Protein AF-A0A1C4M896-F1 (afdb_monomer)

Sequence (140 aa):
MEVPARPGLFDAEILSAAGAWGELTSADVIPFHFVLPLARNLNIPPADVVRVLTSYRMRVSRDDLPDGMSFKEAVALADVDARHRSLSRHDGFPLHFLHHTALLRDTTIRRVVAQLRDLGFTVPDPADTLRAALARVPSA

pLDDT: mean 76.86, std 13.51, range [41.81, 92.06]

Nearest PDB structures (foldseek):
  3hy1-assembly2_B  TM=5.567E-01  e=3.935E+00  Escherichia coli K-12
  3hxx-assembly1_A  TM=4.736E-01  e=2.754E+00  Escherichia coli K-12
  3hy0-assembly1_A  TM=4.337E-01  e=2.170E+00  Escherichia coli K-12

Mean predicted aligned error: 9.02 Å

Structure (mmCIF, N/CA/C/O backbone):
data_AF-A0A1C4M896-F1
#
_entry.id   AF-A0A1C4M896-F1
#
loop_
_atom_site.group_PDB
_atom_site.id
_atom_site.type_symbol
_atom_site.label_atom_id
_atom_site.label_alt_id
_atom_site.label_comp_id
_atom_site.label_asym_id
_atom_site.label_entity_id
_atom_site.label_seq_id
_atom_site.pdbx_PDB_ins_code
_atom_site.Cartn_x
_atom_site.Cartn_y
_atom_site.Cartn_z
_atom_site.occupancy
_atom_site.B_iso_or_equiv
_atom_site.auth_seq_id
_atom_site.auth_comp_id
_atom_site.auth_asym_id
_atom_site.auth_atom_id
_atom_site.pdbx_PDB_model_num
ATOM 1 N N . MET A 1 1 ? -24.177 5.846 6.939 1.00 50.69 1 MET A N 1
ATOM 2 C CA . MET A 1 1 ? -22.957 5.268 7.535 1.00 50.69 1 MET A CA 1
ATOM 3 C C . MET A 1 1 ? -23.238 5.037 9.005 1.00 50.69 1 MET A C 1
ATOM 5 O O . MET A 1 1 ? -23.455 6.013 9.709 1.00 50.69 1 MET A O 1
ATOM 9 N N . GLU A 1 2 ? -23.326 3.787 9.455 1.00 47.31 2 GLU A N 1
ATOM 10 C CA . GLU A 1 2 ? -23.335 3.506 10.895 1.00 47.31 2 GLU A CA 1
ATOM 11 C C . GLU A 1 2 ? -21.899 3.651 11.397 1.00 47.31 2 GLU A C 1
ATOM 13 O O . GLU A 1 2 ? -21.028 2.846 11.076 1.00 47.31 2 GLU A O 1
ATOM 18 N N . VAL A 1 3 ? -21.645 4.751 12.100 1.00 55.50 3 VAL A N 1
ATOM 19 C CA . VAL A 1 3 ? -20.372 5.025 12.766 1.00 55.50 3 VAL A CA 1
ATOM 20 C C . VAL A 1 3 ? -20.295 4.108 13.997 1.00 55.50 3 VAL A C 1
ATOM 22 O O . VAL A 1 3 ? -21.278 4.042 14.739 1.00 55.50 3 VAL A O 1
ATOM 25 N N . PRO A 1 4 ? -19.181 3.390 14.237 1.00 55.03 4 PRO A N 1
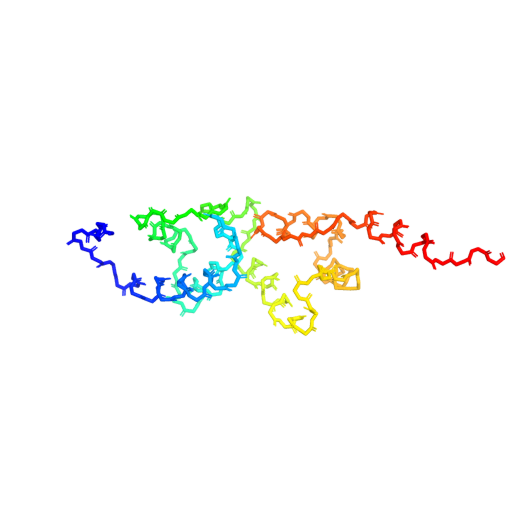ATOM 26 C CA . PRO A 1 4 ? -19.010 2.574 15.434 1.00 55.03 4 PRO A CA 1
ATOM 27 C C . PRO A 1 4 ? -19.312 3.375 16.708 1.00 55.03 4 PRO A C 1
ATOM 29 O O . PRO A 1 4 ? -18.969 4.551 16.809 1.00 55.03 4 PRO A O 1
ATOM 32 N N . ALA A 1 5 ? -19.912 2.728 17.713 1.00 55.94 5 ALA A N 1
ATOM 33 C CA . ALA A 1 5 ? -20.386 3.379 18.942 1.00 55.94 5 ALA A CA 1
ATOM 34 C C . ALA A 1 5 ? -19.288 4.089 19.771 1.00 55.94 5 ALA A C 1
ATOM 36 O O . ALA A 1 5 ? -19.605 4.855 20.681 1.00 55.94 5 ALA A O 1
ATOM 37 N N . ARG A 1 6 ? -18.003 3.851 19.470 1.00 63.53 6 ARG A N 1
ATOM 38 C CA . ARG A 1 6 ? -16.865 4.643 19.952 1.00 63.53 6 ARG A CA 1
ATOM 39 C C . ARG A 1 6 ? -15.846 4.823 18.823 1.00 63.53 6 ARG A C 1
ATOM 41 O O . ARG A 1 6 ? -15.186 3.840 18.486 1.00 63.53 6 ARG A O 1
ATOM 48 N N . PRO A 1 7 ? -15.699 6.038 18.275 1.00 67.12 7 PRO A N 1
ATOM 49 C CA . PRO A 1 7 ? -14.600 6.361 17.376 1.00 67.12 7 PRO A CA 1
ATOM 50 C C . PRO A 1 7 ? -13.264 6.182 18.105 1.00 67.12 7 PRO A C 1
ATOM 52 O O . PRO A 1 7 ? -13.111 6.625 19.247 1.00 67.12 7 PRO A O 1
ATOM 55 N N . GLY A 1 8 ? -12.310 5.518 17.460 1.00 75.38 8 GLY A N 1
ATOM 56 C CA . GLY A 1 8 ? -10.921 5.467 17.902 1.00 75.38 8 GLY A CA 1
ATOM 57 C C . GLY A 1 8 ? -10.232 6.831 17.793 1.00 75.38 8 GLY A C 1
ATOM 58 O O . GLY A 1 8 ? -10.684 7.720 17.072 1.00 75.38 8 GLY A O 1
ATOM 59 N N . LEU A 1 9 ? -9.106 6.993 18.502 1.00 78.69 9 LEU A N 1
ATOM 60 C CA . LEU A 1 9 ? -8.339 8.249 18.551 1.00 78.69 9 LEU A CA 1
ATOM 61 C C . LEU A 1 9 ? -7.946 8.763 17.154 1.00 78.69 9 LEU A C 1
ATOM 63 O O . LEU A 1 9 ? -7.947 9.967 16.925 1.00 78.69 9 LEU A O 1
ATOM 67 N N . PHE A 1 10 ? -7.649 7.844 16.233 1.00 85.62 10 PHE A N 1
ATOM 68 C CA . PHE A 1 10 ? -7.155 8.142 14.888 1.00 85.62 10 PHE A CA 1
ATOM 69 C C . PHE A 1 10 ? -8.223 8.002 13.795 1.00 85.62 10 PHE A C 1
ATOM 71 O O . PHE A 1 10 ? -7.922 8.206 12.620 1.00 85.62 10 PHE A O 1
ATOM 78 N N . ASP A 1 11 ? -9.472 7.667 14.141 1.00 84.06 11 ASP A N 1
ATOM 79 C CA . ASP A 1 11 ? -10.507 7.366 13.144 1.00 84.06 11 ASP A CA 1
ATOM 80 C C . ASP A 1 11 ? -10.769 8.572 12.239 1.00 84.06 11 ASP A C 1
ATOM 82 O O . ASP A 1 11 ? -10.803 8.433 11.022 1.00 84.06 11 ASP A O 1
ATOM 86 N N . ALA A 1 12 ? -10.874 9.779 12.800 1.00 85.00 12 ALA A N 1
ATOM 87 C CA . ALA A 1 12 ? -11.112 10.989 12.012 1.00 85.00 12 ALA A CA 1
ATOM 88 C C . ALA A 1 12 ? -9.996 11.257 10.983 1.00 85.00 12 ALA A C 1
ATOM 90 O O . ALA A 1 12 ? -10.276 11.610 9.837 1.00 85.00 12 ALA A O 1
ATOM 91 N N . GLU A 1 13 ? -8.737 11.055 11.372 1.00 87.06 13 GLU A N 1
ATOM 92 C CA . GLU A 1 13 ? -7.573 11.261 10.503 1.00 87.06 13 GLU A CA 1
ATOM 93 C C . GLU A 1 13 ? -7.492 10.182 9.420 1.00 87.06 13 GLU A C 1
ATOM 95 O O . GLU A 1 13 ? -7.256 10.497 8.251 1.00 87.06 13 GLU A O 1
ATOM 100 N N . ILE A 1 14 ? -7.766 8.925 9.782 1.00 86.12 14 ILE A N 1
ATOM 101 C CA . ILE A 1 14 ? -7.789 7.800 8.844 1.00 86.12 14 ILE A CA 1
ATOM 102 C C . ILE A 1 14 ? -8.908 7.968 7.812 1.00 86.12 14 ILE A C 1
ATOM 104 O O . ILE A 1 14 ? -8.673 7.800 6.616 1.00 86.12 14 ILE A O 1
ATOM 108 N N . LEU A 1 15 ? -10.111 8.347 8.247 1.00 85.38 15 LEU A N 1
ATOM 109 C CA . LEU A 1 15 ? -11.254 8.568 7.361 1.00 85.38 15 LEU A CA 1
ATOM 110 C C . LEU A 1 15 ? -11.057 9.785 6.451 1.00 85.38 15 LEU A C 1
ATOM 112 O O . LEU A 1 15 ? -11.424 9.733 5.279 1.00 85.38 15 LEU A O 1
ATOM 116 N N . SER A 1 16 ? -10.453 10.860 6.965 1.00 85.75 16 SER A N 1
ATOM 117 C CA . SER A 1 16 ? -10.106 12.042 6.168 1.00 85.75 16 SER A CA 1
ATOM 118 C C . SER A 1 16 ? -9.124 11.687 5.046 1.00 85.75 16 SER A C 1
ATOM 120 O O . SER A 1 16 ? -9.356 12.014 3.879 1.00 85.75 16 SER A O 1
ATOM 122 N N . ALA A 1 17 ? -8.070 10.928 5.369 1.00 84.19 17 ALA A N 1
ATOM 123 C CA . ALA A 1 17 ? -7.121 10.435 4.377 1.00 84.19 17 ALA A CA 1
ATOM 124 C C . ALA A 1 17 ? -7.791 9.507 3.348 1.00 84.19 17 ALA A C 1
ATOM 126 O O . ALA A 1 17 ? -7.561 9.660 2.149 1.00 84.19 17 ALA A O 1
ATOM 127 N N . ALA A 1 18 ? -8.661 8.595 3.794 1.00 80.31 18 ALA A N 1
ATOM 128 C CA . ALA A 1 18 ? -9.391 7.687 2.912 1.00 80.31 18 ALA A CA 1
ATOM 129 C C . ALA A 1 18 ? -10.334 8.416 1.945 1.00 80.31 18 ALA A C 1
ATOM 131 O O . ALA A 1 18 ? -10.402 8.054 0.770 1.00 80.31 18 ALA A O 1
ATOM 132 N N . GLY A 1 19 ? -11.005 9.478 2.403 1.00 76.06 19 GLY A N 1
ATOM 133 C CA . GLY A 1 19 ? -11.812 10.346 1.542 1.00 76.06 19 GLY A CA 1
ATOM 134 C C . GLY A 1 19 ? -10.986 10.967 0.414 1.00 76.06 19 GLY A C 1
ATOM 135 O O . GLY A 1 19 ? -11.380 10.896 -0.748 1.00 76.06 19 GLY A O 1
ATOM 136 N N . ALA A 1 20 ? -9.789 11.470 0.732 1.00 77.81 20 ALA A N 1
ATOM 137 C CA . ALA A 1 20 ? -8.863 11.995 -0.270 1.00 77.81 20 ALA A CA 1
ATOM 138 C C . ALA A 1 20 ? -8.358 10.913 -1.246 1.00 77.81 20 ALA A C 1
ATOM 140 O O . ALA A 1 20 ? -8.035 11.218 -2.391 1.00 77.81 20 ALA A O 1
ATOM 141 N N . TRP A 1 21 ? -8.288 9.643 -0.830 1.00 74.88 21 TRP A N 1
ATOM 142 C CA . TRP A 1 21 ? -7.929 8.536 -1.723 1.00 74.88 21 TRP A CA 1
ATOM 143 C C . TRP A 1 21 ? -9.066 8.133 -2.655 1.00 74.88 21 TRP A C 1
ATOM 145 O O . TRP A 1 21 ? -8.786 7.777 -3.793 1.00 74.88 21 TRP A O 1
ATOM 155 N N . GLY A 1 22 ? -10.328 8.227 -2.230 1.00 62.19 22 GLY A N 1
ATOM 156 C CA . GLY A 1 22 ? -11.485 7.962 -3.096 1.00 62.19 22 GLY A CA 1
ATOM 157 C C . GLY A 1 22 ? -11.525 8.859 -4.340 1.00 62.19 22 GLY A C 1
ATOM 158 O O . GLY A 1 22 ? -11.946 8.426 -5.405 1.00 62.19 22 GLY A O 1
ATOM 159 N N . GLU A 1 23 ? -10.993 10.080 -4.249 1.00 56.81 23 GLU A N 1
ATOM 160 C CA . GLU A 1 23 ? -10.803 10.962 -5.412 1.00 56.81 23 GLU A CA 1
ATOM 161 C C . GLU A 1 23 ? -9.626 10.533 -6.314 1.00 56.81 23 GLU A C 1
ATOM 163 O O . GLU A 1 23 ? -9.525 10.934 -7.476 1.00 56.81 23 GLU A O 1
ATOM 168 N N . LEU A 1 24 ? -8.704 9.728 -5.784 1.00 55.78 24 LEU A N 1
ATOM 169 C CA . LEU A 1 24 ? -7.477 9.283 -6.448 1.00 55.78 24 LEU A CA 1
ATOM 170 C C . LEU A 1 24 ? -7.586 7.872 -7.035 1.00 55.78 24 LEU A C 1
ATOM 172 O O . LEU A 1 24 ? -6.827 7.556 -7.953 1.00 55.78 24 LEU A O 1
ATOM 176 N N . THR A 1 25 ? -8.502 7.039 -6.535 1.00 56.66 25 THR A N 1
ATOM 177 C CA . THR A 1 25 ? -8.730 5.672 -7.011 1.00 56.66 25 THR A CA 1
ATOM 178 C C . THR A 1 25 ? -10.176 5.513 -7.475 1.00 56.66 25 THR A C 1
ATOM 180 O O . THR A 1 25 ? -11.103 5.747 -6.711 1.00 56.66 25 THR A O 1
ATOM 183 N N . SER A 1 26 ? -10.377 5.043 -8.706 1.00 54.09 26 SER A N 1
ATOM 184 C CA . SER A 1 26 ? -11.682 4.601 -9.217 1.00 54.09 26 SER A CA 1
ATOM 185 C C . SER A 1 26 ? -12.060 3.182 -8.759 1.00 54.09 26 SER A C 1
ATOM 187 O O . SER A 1 26 ? -13.026 2.613 -9.261 1.00 54.09 26 SER A O 1
ATOM 189 N N . ALA A 1 27 ? -11.279 2.584 -7.855 1.00 59.12 27 ALA A N 1
ATOM 190 C CA . ALA A 1 27 ? -11.456 1.214 -7.403 1.00 59.12 27 ALA A CA 1
ATOM 191 C C . ALA A 1 27 ? -12.315 1.149 -6.133 1.00 59.12 27 ALA A C 1
ATOM 193 O O . ALA A 1 27 ? -12.105 1.905 -5.189 1.00 59.12 27 ALA A O 1
ATOM 194 N N . ASP A 1 28 ? -13.199 0.150 -6.067 1.00 72.25 28 ASP A N 1
ATOM 195 C CA . ASP A 1 28 ? -13.974 -0.190 -4.860 1.00 72.25 28 ASP A CA 1
ATOM 196 C C . ASP A 1 28 ? -13.097 -0.712 -3.701 1.00 72.25 28 ASP A C 1
ATOM 198 O O . ASP A 1 28 ? -13.583 -0.968 -2.596 1.00 72.25 28 ASP A O 1
ATOM 202 N N . VAL A 1 29 ? -11.804 -0.931 -3.962 1.00 82.94 29 VAL A N 1
ATOM 203 C CA . VAL A 1 29 ? -10.829 -1.507 -3.034 1.00 82.94 29 VAL A CA 1
ATOM 204 C C . VAL A 1 29 ? -9.611 -0.595 -2.960 1.00 82.94 29 VAL A C 1
ATOM 206 O O . VAL A 1 29 ? -8.933 -0.374 -3.961 1.00 82.94 29 VAL A O 1
ATOM 209 N N . ILE A 1 30 ? -9.306 -0.117 -1.756 1.00 84.56 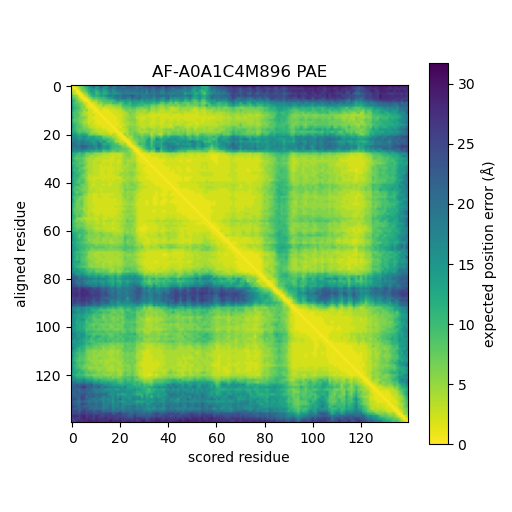30 ILE A N 1
ATOM 210 C CA . ILE A 1 30 ? -8.158 0.739 -1.459 1.00 84.56 30 ILE A CA 1
ATOM 211 C C . ILE A 1 30 ? -6.873 -0.102 -1.537 1.00 84.56 30 ILE A C 1
ATOM 213 O O . ILE A 1 30 ? -6.729 -1.089 -0.804 1.00 84.56 30 ILE A O 1
ATOM 217 N N . PRO A 1 31 ? -5.904 0.263 -2.388 1.00 86.12 31 PRO A N 1
ATOM 218 C CA . PRO A 1 31 ? -4.610 -0.404 -2.404 1.00 86.12 31 PRO A CA 1
ATOM 219 C C . PRO A 1 31 ? -3.840 -0.236 -1.088 1.00 86.12 31 PRO A C 1
ATOM 221 O O . PRO A 1 31 ? -3.808 0.846 -0.503 1.00 86.12 31 PRO A O 1
ATOM 224 N N . PHE A 1 32 ? -3.173 -1.295 -0.629 1.00 89.56 32 PHE A N 1
ATOM 225 C CA . PHE A 1 32 ? -2.520 -1.309 0.683 1.00 89.56 32 PHE A CA 1
ATOM 226 C C . PHE A 1 32 ? -1.381 -0.282 0.797 1.00 89.56 32 PHE A C 1
ATOM 228 O O . PHE A 1 32 ? -1.129 0.251 1.874 1.00 89.56 32 PHE A O 1
ATOM 235 N N . HIS A 1 33 ? -0.734 0.092 -0.308 1.00 86.31 33 HIS A N 1
ATOM 236 C CA . HIS A 1 33 ? 0.315 1.110 -0.296 1.00 86.31 33 HIS A CA 1
ATOM 237 C C . HIS A 1 33 ? -0.153 2.495 0.183 1.00 86.31 33 HIS A C 1
ATOM 239 O O . HIS A 1 33 ? 0.672 3.249 0.693 1.00 86.31 33 HIS A O 1
ATOM 245 N N . PHE A 1 34 ? -1.449 2.827 0.097 1.00 85.12 34 PHE A N 1
ATOM 246 C CA . PHE A 1 34 ? -1.993 4.068 0.669 1.00 85.12 34 PHE A CA 1
ATOM 247 C C . PHE A 1 34 ? -1.980 4.071 2.204 1.00 85.12 34 PHE A C 1
ATOM 249 O O . PHE A 1 34 ? -1.858 5.127 2.824 1.00 85.12 34 PHE A O 1
ATOM 256 N N . VAL A 1 35 ? -2.041 2.890 2.823 1.00 89.69 35 VAL A N 1
ATOM 257 C CA . VAL A 1 35 ? -2.021 2.723 4.281 1.00 89.69 35 VAL A CA 1
ATOM 258 C C . VAL A 1 35 ? -0.640 3.036 4.862 1.00 89.69 35 VAL A C 1
ATOM 260 O O . VAL A 1 35 ? -0.542 3.561 5.970 1.00 89.69 35 VAL A O 1
ATOM 263 N N . LEU A 1 36 ? 0.439 2.760 4.124 1.00 90.12 36 LEU A N 1
ATOM 264 C CA . LEU A 1 36 ? 1.808 2.817 4.652 1.00 90.12 36 LEU A CA 1
ATOM 265 C C . LEU A 1 36 ? 2.253 4.226 5.092 1.00 90.12 36 LEU A C 1
ATOM 267 O O . LEU A 1 36 ? 2.755 4.353 6.214 1.00 90.12 36 LEU A O 1
ATOM 271 N N . PRO A 1 37 ? 2.070 5.300 4.293 1.00 86.25 37 PRO A N 1
ATOM 272 C CA . PRO A 1 37 ? 2.424 6.649 4.726 1.00 86.25 37 PRO A CA 1
ATOM 273 C C . PRO A 1 37 ? 1.579 7.112 5.912 1.00 86.25 37 PRO A C 1
ATOM 275 O O . PRO A 1 37 ? 2.092 7.797 6.793 1.00 86.25 37 PRO A O 1
ATOM 278 N N . LEU A 1 38 ? 0.303 6.723 5.955 1.00 88.38 38 LEU A N 1
ATOM 279 C CA . LEU A 1 38 ? -0.607 7.086 7.035 1.00 88.38 38 LEU A CA 1
ATOM 280 C C . LEU A 1 38 ? -0.207 6.408 8.351 1.00 88.38 38 LEU A C 1
ATOM 282 O O . LEU A 1 38 ? -0.050 7.088 9.361 1.00 88.38 38 LEU A O 1
ATOM 286 N N . ALA A 1 39 ? 0.051 5.099 8.316 1.00 91.12 39 ALA A N 1
ATOM 287 C CA . ALA A 1 39 ? 0.557 4.333 9.453 1.00 91.12 39 ALA A CA 1
ATOM 288 C C . ALA A 1 39 ? 1.867 4.926 10.000 1.00 91.12 39 ALA A C 1
ATOM 290 O O . ALA A 1 39 ? 2.028 5.077 11.210 1.00 91.12 39 ALA A O 1
ATOM 291 N N . ARG A 1 40 ? 2.778 5.349 9.108 1.00 90.62 40 ARG A N 1
ATOM 292 C CA . ARG A 1 40 ? 4.017 6.041 9.494 1.00 90.62 40 ARG A CA 1
ATOM 293 C C . ARG A 1 40 ? 3.729 7.369 10.189 1.00 90.62 40 ARG A C 1
ATOM 295 O O . ARG A 1 40 ? 4.312 7.636 11.233 1.00 90.62 40 ARG A O 1
ATOM 302 N N . ASN A 1 41 ? 2.879 8.206 9.597 1.00 88.88 41 ASN A N 1
ATOM 303 C CA . ASN A 1 41 ? 2.611 9.553 10.102 1.00 88.88 41 ASN A CA 1
ATOM 304 C C . ASN A 1 41 ? 1.910 9.526 11.467 1.00 88.88 41 ASN A C 1
ATOM 306 O O . ASN A 1 41 ? 2.207 10.354 12.320 1.00 88.88 41 ASN A O 1
ATOM 310 N N . LEU A 1 42 ? 1.019 8.555 11.671 1.00 87.81 42 LEU A N 1
ATOM 311 C CA . LEU A 1 42 ? 0.295 8.347 12.925 1.00 87.81 42 LEU A CA 1
ATOM 312 C C . LEU A 1 42 ? 1.078 7.494 13.937 1.00 87.81 42 LEU A C 1
ATOM 314 O O . LEU A 1 42 ? 0.643 7.342 15.074 1.00 87.81 42 LEU A O 1
ATOM 318 N N . ASN A 1 43 ? 2.234 6.950 13.540 1.00 90.06 43 ASN A N 1
ATOM 319 C CA . ASN A 1 43 ? 3.067 6.056 14.343 1.00 90.06 43 ASN A CA 1
ATOM 320 C C . ASN A 1 43 ? 2.289 4.855 14.924 1.00 90.06 43 ASN A C 1
ATOM 322 O O . ASN A 1 43 ? 2.436 4.505 16.096 1.00 90.06 43 ASN A O 1
ATOM 326 N N . ILE A 1 44 ? 1.459 4.223 14.090 1.00 91.25 44 ILE A N 1
ATOM 327 C CA . ILE A 1 44 ? 0.671 3.030 14.434 1.00 91.25 44 ILE A CA 1
ATOM 328 C C . ILE A 1 44 ? 0.939 1.885 13.446 1.00 91.25 44 ILE A C 1
ATOM 330 O O . ILE A 1 44 ? 1.363 2.132 12.314 1.00 91.25 44 ILE A O 1
ATOM 334 N N . PRO A 1 45 ? 0.688 0.623 13.835 1.00 91.06 45 PRO A N 1
ATOM 335 C CA . PRO A 1 45 ? 0.762 -0.512 12.921 1.00 91.06 45 PRO A CA 1
ATOM 336 C C . PRO A 1 45 ? -0.166 -0.349 11.700 1.00 91.06 45 PRO A C 1
ATOM 338 O O . PRO A 1 45 ? -1.317 0.064 11.862 1.00 91.06 45 PRO A O 1
ATOM 341 N N . PRO A 1 46 ? 0.258 -0.747 10.483 1.00 92.06 46 PRO A N 1
ATOM 342 C CA . PRO A 1 46 ? -0.610 -0.749 9.300 1.00 92.06 46 PRO A CA 1
ATOM 343 C C . PRO A 1 46 ? -1.913 -1.532 9.494 1.00 92.06 46 PRO A C 1
ATOM 345 O O . PRO A 1 46 ? -2.969 -1.077 9.059 1.00 92.06 46 PRO A O 1
ATOM 348 N N . ALA A 1 47 ? -1.859 -2.664 10.202 1.00 91.19 47 ALA A N 1
ATOM 349 C CA . ALA A 1 47 ? -3.033 -3.474 10.519 1.00 91.19 47 ALA A CA 1
ATOM 350 C C . ALA A 1 47 ? -4.090 -2.710 11.340 1.00 91.19 47 ALA A C 1
ATOM 352 O O . ALA A 1 47 ? -5.288 -2.937 11.171 1.00 91.19 47 ALA A O 1
ATOM 353 N N . ASP A 1 48 ? -3.678 -1.764 12.192 1.00 91.31 48 ASP A N 1
ATOM 354 C CA . ASP A 1 48 ? -4.615 -0.940 12.960 1.00 91.31 48 ASP A CA 1
ATOM 355 C C . ASP A 1 48 ? -5.348 0.057 12.055 1.00 91.31 48 ASP A C 1
ATOM 357 O O . ASP A 1 48 ? -6.555 0.244 12.204 1.00 91.31 48 ASP A O 1
ATOM 361 N N . VAL A 1 49 ? -4.651 0.632 11.070 1.00 90.88 49 VAL A N 1
ATOM 362 C CA . VAL A 1 49 ? -5.274 1.483 10.047 1.00 90.88 49 VAL A CA 1
ATOM 363 C C . VAL A 1 49 ? -6.273 0.678 9.220 1.00 90.88 49 VAL A C 1
ATOM 365 O O . VAL A 1 49 ? -7.405 1.122 9.033 1.00 90.88 49 VAL A O 1
ATOM 368 N N . VAL A 1 50 ? -5.896 -0.523 8.761 1.00 92.00 50 VAL A N 1
ATOM 369 C CA . VAL A 1 50 ? -6.814 -1.385 8.000 1.00 92.00 50 VAL A CA 1
ATOM 370 C C . VAL A 1 50 ? -8.026 -1.769 8.839 1.00 92.00 50 VAL A C 1
ATOM 372 O O . VAL A 1 50 ? -9.148 -1.699 8.348 1.00 92.00 50 VAL A O 1
ATOM 375 N N . ARG A 1 51 ? -7.841 -2.099 10.121 1.00 90.12 51 ARG A N 1
ATOM 376 C CA . ARG A 1 51 ? -8.953 -2.409 11.027 1.00 90.12 51 ARG A CA 1
ATOM 377 C C . ARG A 1 51 ? -9.958 -1.262 11.113 1.00 90.12 51 ARG A C 1
ATOM 379 O O . ARG A 1 51 ? -11.160 -1.524 11.087 1.00 90.12 51 ARG A O 1
ATOM 386 N N . VAL A 1 52 ? -9.485 -0.017 11.200 1.00 90.00 52 VAL A N 1
ATOM 387 C CA . VAL A 1 52 ? -10.357 1.166 11.170 1.00 90.00 52 VAL A CA 1
ATOM 388 C C . VAL A 1 52 ? -11.065 1.260 9.819 1.00 90.00 52 VAL A C 1
ATOM 390 O O . VAL A 1 52 ? -12.284 1.310 9.778 1.00 90.00 52 VAL A O 1
ATOM 393 N N . LEU A 1 53 ? -10.354 1.187 8.694 1.00 88.69 53 LEU A N 1
ATOM 394 C CA . LEU A 1 53 ? -10.992 1.257 7.370 1.00 88.69 53 LEU A CA 1
ATOM 395 C C . LEU A 1 53 ? -12.088 0.187 7.192 1.00 88.69 53 LEU A C 1
ATOM 397 O O . LEU A 1 53 ? -13.210 0.496 6.780 1.00 88.69 53 LEU A O 1
ATOM 401 N N . THR A 1 54 ? -11.797 -1.049 7.594 1.00 88.69 54 THR A N 1
ATOM 402 C CA . THR A 1 54 ? -12.722 -2.184 7.525 1.00 88.69 54 THR A CA 1
ATOM 403 C C . THR A 1 54 ? -13.920 -2.023 8.464 1.00 88.69 54 THR A C 1
ATOM 405 O O . THR A 1 54 ? -15.036 -2.399 8.091 1.00 88.69 54 THR A O 1
ATOM 408 N N . SER A 1 55 ? -13.752 -1.422 9.651 1.00 87.81 55 SER A N 1
ATOM 409 C CA . SER A 1 55 ? -14.874 -1.154 10.569 1.00 87.81 55 SER A CA 1
ATOM 410 C C . SER A 1 55 ? -15.876 -0.157 9.976 1.00 87.81 55 SER A C 1
ATOM 412 O O . SER A 1 55 ? -17.084 -0.305 10.168 1.00 87.81 55 SER A O 1
ATOM 414 N N . TYR A 1 56 ? -15.389 0.773 9.152 1.00 85.50 56 TYR A N 1
ATOM 415 C CA . TYR A 1 56 ? -16.190 1.715 8.369 1.00 85.50 56 TYR A CA 1
ATOM 416 C C . TYR A 1 56 ? -16.594 1.178 6.983 1.00 85.50 56 TYR A C 1
ATOM 418 O O . TYR A 1 56 ? -17.016 1.944 6.119 1.00 85.50 56 TYR A O 1
ATOM 426 N N . ARG A 1 57 ? -16.529 -0.148 6.775 1.00 85.25 57 ARG A N 1
ATOM 427 C CA . ARG A 1 57 ? -16.945 -0.862 5.548 1.00 85.25 57 ARG A CA 1
ATOM 428 C C . ARG A 1 57 ? -16.135 -0.528 4.292 1.00 85.25 57 ARG A C 1
ATOM 430 O O . ARG A 1 57 ? -16.553 -0.899 3.195 1.00 85.25 57 ARG A O 1
ATOM 437 N N . MET A 1 58 ? -14.974 0.102 4.431 1.00 85.88 58 MET A N 1
ATOM 438 C CA . MET A 1 58 ? -14.046 0.275 3.318 1.00 85.88 58 MET A CA 1
ATOM 439 C C . MET A 1 58 ? -13.231 -1.000 3.125 1.00 85.88 58 MET A C 1
ATOM 441 O O . MET A 1 58 ? -12.786 -1.620 4.089 1.00 85.88 58 MET A O 1
ATOM 445 N N . ARG A 1 59 ? -13.048 -1.411 1.869 1.00 88.12 59 ARG A N 1
ATOM 446 C CA . ARG A 1 59 ? -12.250 -2.593 1.535 1.00 88.12 59 ARG A CA 1
ATOM 447 C C . ARG A 1 59 ? -10.826 -2.166 1.239 1.00 88.12 59 ARG A C 1
ATOM 449 O O . ARG A 1 59 ? -10.614 -1.273 0.425 1.00 88.12 59 ARG A O 1
ATOM 456 N N . VAL A 1 60 ? -9.864 -2.838 1.855 1.00 87.50 60 VAL A N 1
ATOM 457 C CA . VAL A 1 60 ? -8.441 -2.688 1.544 1.00 87.50 60 VAL A CA 1
ATOM 458 C C . VAL A 1 60 ? -7.976 -3.959 0.840 1.00 87.50 60 VAL A C 1
ATOM 460 O O . VAL A 1 60 ? -8.452 -5.048 1.142 1.00 87.50 60 VAL A O 1
ATOM 463 N N . SER A 1 61 ? -7.064 -3.834 -0.122 1.00 88.00 61 SER A N 1
ATOM 464 C CA . SER A 1 61 ? -6.534 -4.980 -0.883 1.00 88.00 61 SER A CA 1
ATOM 465 C C . SER A 1 61 ? -5.833 -6.038 -0.019 1.00 88.00 61 SER A C 1
ATOM 467 O O . SER A 1 61 ? -5.650 -7.166 -0.473 1.00 88.00 61 SER A O 1
ATOM 469 N N . ARG A 1 62 ? -5.427 -5.677 1.206 1.00 89.56 62 ARG A N 1
ATOM 470 C CA . ARG A 1 62 ? -4.708 -6.538 2.144 1.00 89.56 62 ARG A CA 1
ATOM 471 C C . ARG A 1 62 ? -4.856 -6.022 3.580 1.00 89.56 62 ARG A C 1
ATOM 473 O O . ARG A 1 62 ? -4.990 -4.817 3.782 1.00 89.56 62 ARG A O 1
ATOM 480 N N . ASP A 1 63 ? -4.769 -6.935 4.547 1.00 88.56 63 ASP A N 1
ATOM 481 C CA . ASP A 1 63 ? -4.995 -6.641 5.970 1.00 88.56 63 ASP A CA 1
ATOM 482 C C . ASP A 1 63 ? -3.729 -6.274 6.767 1.00 88.56 63 ASP A C 1
ATOM 484 O O . ASP A 1 63 ? -3.827 -5.645 7.818 1.00 88.56 63 ASP A O 1
ATOM 488 N N . ASP A 1 64 ? -2.536 -6.634 6.281 1.00 89.62 64 ASP A N 1
ATOM 489 C CA . ASP A 1 64 ? -1.261 -6.393 6.982 1.00 89.62 64 ASP A CA 1
ATOM 490 C C . ASP A 1 64 ? -0.074 -6.275 6.001 1.00 89.62 64 ASP A C 1
ATOM 492 O O . ASP A 1 64 ? -0.280 -6.218 4.797 1.00 89.62 64 ASP A O 1
ATOM 496 N N . LEU A 1 65 ? 1.183 -6.323 6.448 1.00 89.12 65 LEU A N 1
ATOM 497 C CA . LEU A 1 65 ? 2.408 -6.339 5.627 1.00 89.12 65 LEU A CA 1
ATOM 498 C C . LEU A 1 65 ? 2.739 -7.715 5.025 1.00 89.12 65 LEU A C 1
ATOM 500 O O . LEU A 1 65 ? 2.635 -8.704 5.748 1.00 89.12 65 LEU A O 1
ATOM 504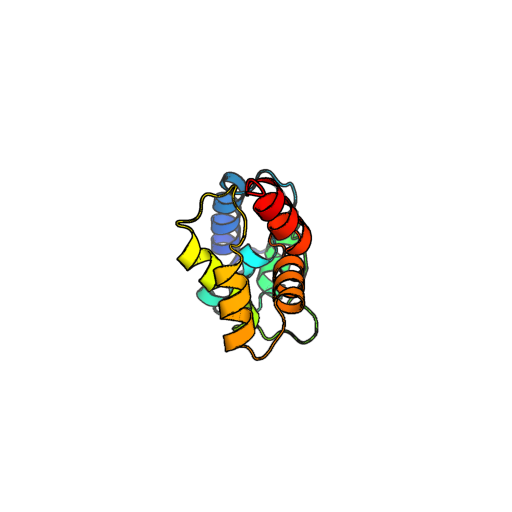 N N . PRO A 1 66 ? 3.152 -7.809 3.741 1.00 87.75 66 PRO A N 1
ATOM 505 C CA . PRO A 1 66 ? 3.502 -9.082 3.103 1.00 87.75 66 PRO A CA 1
ATOM 506 C C . PRO A 1 66 ? 4.457 -9.935 3.940 1.00 87.75 66 PRO A C 1
ATOM 508 O O . PRO A 1 66 ? 5.348 -9.401 4.601 1.00 87.75 66 PRO A O 1
ATOM 511 N N . ASP A 1 67 ? 4.299 -11.258 3.883 1.00 83.88 67 ASP A N 1
ATOM 512 C CA . ASP A 1 67 ? 5.088 -12.175 4.706 1.00 83.88 67 ASP A CA 1
ATOM 513 C C . ASP A 1 67 ? 6.593 -11.958 4.493 1.00 83.88 67 ASP A C 1
ATOM 515 O O . ASP A 1 67 ? 7.099 -11.932 3.366 1.00 83.88 67 ASP A O 1
ATOM 519 N N . GLY A 1 68 ? 7.317 -11.778 5.600 1.00 82.81 68 GLY A N 1
ATOM 520 C CA . GLY A 1 68 ? 8.753 -11.502 5.584 1.00 82.81 68 GLY A CA 1
ATOM 521 C C . GLY A 1 68 ? 9.140 -10.086 5.136 1.00 82.81 68 GLY A C 1
ATOM 522 O O . GLY A 1 68 ? 10.329 -9.829 4.966 1.00 82.81 68 GLY A O 1
ATOM 523 N N . MET A 1 69 ? 8.184 -9.168 4.945 1.00 86.88 69 MET A N 1
ATOM 524 C CA . MET A 1 69 ? 8.447 -7.756 4.657 1.00 86.88 69 MET A CA 1
ATOM 525 C C . MET A 1 69 ? 8.346 -6.913 5.928 1.00 86.88 69 MET A C 1
ATOM 527 O O . MET A 1 69 ? 7.307 -6.861 6.583 1.00 86.88 69 MET A O 1
ATOM 531 N N . SER A 1 70 ? 9.415 -6.192 6.261 1.00 89.31 70 SER A N 1
ATOM 532 C CA . SER A 1 70 ? 9.374 -5.247 7.376 1.00 89.31 70 SER A CA 1
ATOM 533 C C . SER A 1 70 ? 8.607 -3.971 7.013 1.00 89.31 70 SER A C 1
ATOM 535 O O . SER A 1 70 ? 8.572 -3.538 5.858 1.00 89.31 70 SER A O 1
ATOM 537 N N . PHE A 1 71 ? 8.054 -3.295 8.025 1.00 88.69 71 PHE A N 1
ATOM 538 C CA . PHE A 1 71 ? 7.372 -2.011 7.829 1.00 88.69 71 PHE A CA 1
ATOM 539 C C . PHE A 1 71 ? 8.281 -0.962 7.173 1.00 88.69 71 PHE A C 1
ATOM 541 O O . PHE A 1 71 ? 7.867 -0.253 6.258 1.00 88.69 71 PHE A O 1
ATOM 548 N N . LYS A 1 72 ? 9.555 -0.913 7.588 1.00 86.56 72 LYS A N 1
ATOM 549 C CA . LYS A 1 72 ? 10.563 -0.014 7.013 1.00 86.56 72 LYS A CA 1
ATOM 550 C C . LYS A 1 72 ? 10.750 -0.257 5.515 1.00 86.56 72 LYS A C 1
ATOM 552 O O . LYS A 1 72 ? 10.848 0.700 4.753 1.00 86.56 72 LYS A O 1
ATOM 557 N N . GLU A 1 73 ? 10.799 -1.517 5.091 1.00 84.69 73 GLU A N 1
ATOM 558 C CA . GLU A 1 73 ? 10.935 -1.868 3.675 1.00 84.69 73 GLU A CA 1
ATOM 559 C C . GLU A 1 73 ? 9.695 -1.507 2.862 1.00 84.69 73 GLU A C 1
ATOM 561 O O . GLU A 1 73 ? 9.829 -1.007 1.746 1.00 84.69 73 GLU A O 1
ATOM 566 N N . ALA A 1 74 ? 8.503 -1.730 3.415 1.00 87.62 74 ALA A N 1
ATOM 567 C CA . ALA A 1 74 ? 7.253 -1.376 2.756 1.00 87.62 74 ALA A CA 1
ATOM 568 C C . ALA A 1 74 ? 7.134 0.144 2.564 1.00 87.62 74 ALA A C 1
ATOM 570 O O . ALA A 1 74 ? 6.859 0.609 1.459 1.00 87.62 74 ALA A O 1
ATOM 571 N N . VAL A 1 75 ? 7.421 0.927 3.610 1.00 85.56 75 VAL A N 1
ATOM 572 C CA . VAL A 1 75 ? 7.451 2.397 3.538 1.00 85.56 75 VAL A CA 1
ATOM 573 C C . VAL A 1 75 ? 8.501 2.876 2.543 1.00 85.56 75 VAL A C 1
ATOM 575 O O . VAL A 1 75 ? 8.210 3.761 1.748 1.00 85.56 75 VAL A O 1
ATOM 578 N N . ALA A 1 76 ? 9.697 2.280 2.532 1.00 81.38 76 ALA A N 1
ATOM 579 C CA . ALA A 1 76 ? 10.731 2.645 1.569 1.00 81.38 76 ALA A CA 1
ATOM 580 C C . ALA A 1 76 ? 10.276 2.405 0.120 1.00 81.38 76 ALA A C 1
ATOM 582 O O . ALA A 1 76 ? 10.532 3.245 -0.736 1.00 81.38 76 ALA A O 1
ATOM 583 N N . LEU A 1 77 ? 9.569 1.306 -0.165 1.00 78.69 77 LEU A N 1
ATOM 584 C CA . LEU A 1 77 ? 8.985 1.070 -1.490 1.00 78.69 77 LEU A CA 1
ATOM 585 C C . LEU A 1 77 ? 7.897 2.101 -1.835 1.00 78.69 77 LEU A C 1
ATOM 587 O O . LEU A 1 77 ? 7.885 2.615 -2.951 1.00 78.69 77 LEU A O 1
ATOM 591 N N . ALA A 1 78 ? 7.024 2.436 -0.881 1.00 76.56 78 ALA A N 1
ATOM 592 C CA . ALA A 1 78 ? 5.930 3.384 -1.096 1.00 76.56 78 ALA A CA 1
ATOM 593 C C . ALA A 1 78 ? 6.390 4.847 -1.227 1.00 76.56 78 ALA A C 1
ATOM 595 O O . ALA A 1 78 ? 5.840 5.610 -2.017 1.00 76.56 78 ALA A O 1
ATOM 596 N N . ASP A 1 79 ? 7.425 5.253 -0.494 1.00 73.06 79 ASP A N 1
ATOM 597 C CA . ASP A 1 79 ? 7.998 6.596 -0.602 1.00 73.06 79 ASP A CA 1
ATOM 598 C C . ASP A 1 79 ? 8.691 6.819 -1.943 1.00 73.06 79 ASP A C 1
ATOM 600 O O . ASP A 1 79 ? 8.712 7.943 -2.451 1.00 73.06 79 ASP A O 1
ATOM 604 N N . VAL A 1 80 ? 9.296 5.774 -2.513 1.00 64.62 80 VAL A N 1
ATOM 605 C CA . VAL A 1 80 ? 9.961 5.922 -3.803 1.00 64.62 80 VAL A CA 1
ATOM 606 C C . VAL A 1 80 ? 8.927 6.151 -4.913 1.00 64.62 80 VAL A C 1
ATOM 608 O O . VAL A 1 80 ? 9.152 7.018 -5.753 1.00 64.62 80 VAL A O 1
ATOM 611 N N . ASP A 1 81 ? 7.746 5.527 -4.844 1.00 62.78 81 ASP A N 1
ATOM 612 C CA . ASP A 1 81 ? 6.600 5.900 -5.690 1.00 62.78 81 ASP A CA 1
ATOM 613 C C . ASP A 1 81 ? 6.216 7.384 -5.521 1.00 62.78 81 ASP A C 1
ATOM 615 O O . ASP A 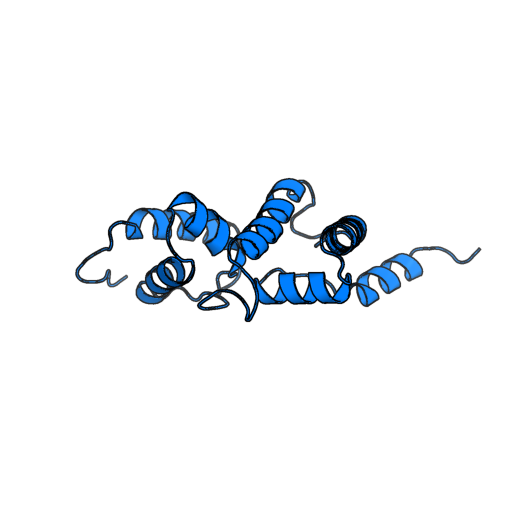1 81 ? 6.168 8.136 -6.494 1.00 62.78 81 ASP A O 1
ATOM 619 N N . ALA A 1 82 ? 6.051 7.853 -4.278 1.00 60.06 82 ALA A N 1
ATOM 620 C CA . ALA A 1 82 ? 5.682 9.244 -4.003 1.00 60.06 82 ALA A CA 1
ATOM 621 C C . ALA A 1 82 ? 6.704 10.264 -4.548 1.00 60.06 82 ALA A C 1
ATOM 623 O O . ALA A 1 82 ? 6.319 11.339 -5.011 1.00 60.06 82 ALA A O 1
ATOM 624 N N . ARG A 1 83 ? 8.000 9.928 -4.532 1.00 59.81 83 ARG A N 1
ATOM 625 C CA . ARG A 1 83 ? 9.079 10.753 -5.108 1.00 59.81 83 ARG A CA 1
ATOM 626 C C . ARG A 1 83 ? 9.108 10.716 -6.633 1.00 59.81 83 ARG A C 1
ATOM 628 O O . ARG A 1 83 ? 9.474 11.708 -7.257 1.00 59.81 83 ARG A O 1
ATOM 635 N N . HIS A 1 84 ? 8.706 9.599 -7.229 1.00 57.22 84 HIS A N 1
ATOM 636 C CA . HIS A 1 84 ? 8.595 9.447 -8.675 1.00 57.22 84 HIS A CA 1
ATOM 637 C C . HIS A 1 84 ? 7.224 9.841 -9.229 1.00 57.22 84 HIS A C 1
ATOM 639 O O . HIS A 1 84 ? 7.027 9.733 -10.430 1.00 57.22 84 HIS A O 1
ATOM 645 N N . ARG A 1 85 ? 6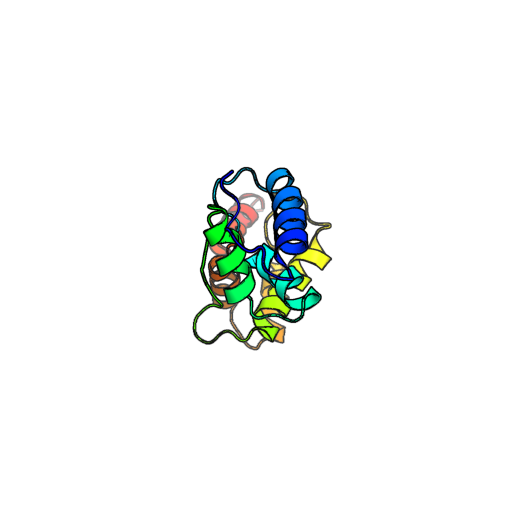.318 10.401 -8.418 1.00 50.53 85 ARG A N 1
ATOM 646 C CA . ARG A 1 85 ? 4.975 10.888 -8.798 1.00 50.53 85 ARG A CA 1
ATOM 647 C C . ARG A 1 85 ? 4.956 12.003 -9.876 1.00 50.53 85 ARG A C 1
ATOM 649 O O . ARG A 1 85 ? 3.890 12.480 -10.249 1.00 50.53 85 ARG A O 1
ATOM 656 N N . SER A 1 86 ? 6.120 12.402 -10.399 1.00 43.94 86 SER A N 1
ATOM 657 C CA . SER A 1 86 ? 6.267 13.123 -11.680 1.00 43.94 86 SER A CA 1
ATOM 658 C C . SER A 1 86 ? 5.985 12.226 -12.902 1.00 43.94 86 SER A C 1
ATOM 660 O O . SER A 1 86 ? 5.712 12.707 -13.998 1.00 43.94 86 SER A O 1
ATOM 662 N N . LEU A 1 87 ? 6.012 10.907 -12.722 1.00 44.25 87 LEU A N 1
ATOM 663 C CA . LEU A 1 87 ? 5.576 9.936 -13.708 1.00 44.25 87 LEU A CA 1
ATOM 664 C C . LEU A 1 87 ? 4.053 9.901 -13.678 1.00 44.25 87 LEU A C 1
ATOM 666 O O . LEU A 1 87 ? 3.435 9.566 -12.667 1.00 44.25 87 LEU A O 1
ATOM 670 N N . SER A 1 88 ? 3.454 10.316 -14.785 1.00 41.81 88 SER A N 1
ATOM 671 C CA . SER A 1 88 ? 2.019 10.302 -15.026 1.00 41.81 88 SER A CA 1
ATOM 672 C C . SER A 1 88 ? 1.368 9.026 -14.486 1.00 41.81 88 SER A C 1
ATOM 674 O O . SER A 1 88 ? 1.875 7.928 -14.714 1.00 41.81 88 SER A O 1
ATOM 676 N N . ARG A 1 89 ? 0.193 9.169 -13.848 1.00 48.59 89 ARG A N 1
ATOM 677 C CA . ARG A 1 89 ? -0.665 8.097 -13.276 1.00 48.59 89 ARG A CA 1
ATOM 678 C C . ARG A 1 89 ? -0.976 6.908 -14.214 1.00 48.59 89 ARG A C 1
ATOM 680 O O . ARG A 1 89 ? -1.675 5.990 -13.807 1.00 48.59 89 ARG A O 1
ATOM 687 N N . HIS A 1 90 ? -0.498 6.940 -15.455 1.00 44.84 90 HIS A N 1
ATOM 688 C CA . HIS A 1 90 ? -0.814 6.022 -16.542 1.00 44.84 90 HIS A CA 1
ATOM 689 C C . HIS A 1 90 ? 0.388 5.187 -17.022 1.00 44.84 90 HIS A C 1
ATOM 691 O O . HIS A 1 90 ? 0.167 4.210 -17.730 1.00 44.84 90 HIS A O 1
ATOM 697 N N . ASP A 1 91 ? 1.629 5.510 -16.629 1.00 52.75 91 ASP A N 1
ATOM 698 C CA . ASP A 1 91 ? 2.824 4.886 -17.233 1.00 52.75 91 ASP A CA 1
ATOM 699 C C . ASP A 1 91 ? 3.455 3.761 -16.391 1.00 52.75 91 ASP A C 1
ATOM 701 O O . ASP A 1 91 ? 4.367 3.067 -16.846 1.00 52.75 91 ASP A O 1
ATOM 705 N N . GLY A 1 92 ? 2.943 3.522 -15.180 1.00 62.75 92 GLY A N 1
ATOM 706 C CA . GLY A 1 92 ? 3.463 2.493 -14.280 1.00 62.75 92 GLY A CA 1
ATOM 707 C C . GLY A 1 92 ? 4.896 2.771 -13.805 1.00 62.75 92 GLY A C 1
ATOM 708 O O . GLY A 1 92 ? 5.438 3.866 -13.954 1.00 62.75 92 GLY A O 1
ATOM 709 N N . PHE A 1 93 ? 5.520 1.764 -13.193 1.00 71.50 93 PHE A N 1
ATOM 710 C CA . PHE A 1 93 ? 6.887 1.873 -12.680 1.00 71.50 93 PHE A CA 1
ATOM 711 C C . PHE A 1 93 ? 7.916 1.747 -13.813 1.00 71.50 93 PHE A C 1
ATOM 713 O O . PHE A 1 93 ? 7.956 0.705 -14.476 1.00 71.50 93 PHE A O 1
ATOM 720 N N . PRO A 1 94 ? 8.809 2.732 -14.018 1.00 74.00 94 PRO A N 1
ATOM 721 C CA . PRO A 1 94 ? 9.824 2.646 -15.054 1.00 74.00 94 PRO A CA 1
ATOM 722 C C . PRO A 1 94 ? 10.830 1.535 -14.774 1.00 74.00 94 PRO A C 1
ATOM 724 O O . PRO A 1 94 ? 11.235 1.308 -13.631 1.00 74.00 94 PRO A O 1
ATOM 727 N N . LEU A 1 95 ? 11.346 0.917 -15.838 1.00 76.81 95 LEU A N 1
ATOM 728 C CA . LEU A 1 95 ? 12.348 -0.143 -15.720 1.00 76.81 95 LEU A CA 1
ATOM 729 C C . LEU A 1 95 ? 13.622 0.321 -14.995 1.00 76.81 95 LEU A C 1
ATOM 731 O O . LEU A 1 95 ? 14.190 -0.443 -14.219 1.00 76.81 95 LEU A O 1
ATOM 735 N N . HIS A 1 96 ? 14.054 1.571 -15.199 1.00 76.00 96 HIS A N 1
ATOM 736 C CA . HIS A 1 96 ? 15.236 2.113 -14.521 1.00 76.00 96 HIS A CA 1
ATOM 737 C C . HIS A 1 96 ? 15.044 2.195 -13.000 1.00 76.00 96 HIS A C 1
ATOM 739 O O . HIS A 1 96 ? 15.977 1.901 -12.257 1.00 76.00 96 HIS A O 1
ATOM 745 N N . PHE A 1 97 ? 13.836 2.534 -12.538 1.00 79.50 97 PHE A N 1
ATOM 746 C CA . PHE A 1 97 ? 13.495 2.535 -11.119 1.00 79.50 97 PHE A CA 1
ATOM 747 C C . PHE A 1 97 ? 13.541 1.104 -10.570 1.00 79.50 97 PHE A C 1
ATOM 749 O O . PHE A 1 97 ?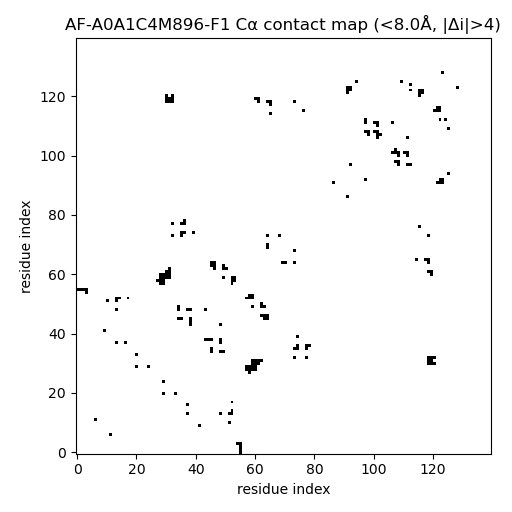 14.255 0.844 -9.604 1.00 79.50 97 PHE A O 1
ATOM 756 N N . LEU A 1 98 ? 12.878 0.157 -11.244 1.00 81.81 98 LEU A N 1
ATOM 757 C CA . LEU A 1 98 ? 12.871 -1.251 -10.835 1.00 81.81 98 LEU A CA 1
ATOM 758 C C . LEU A 1 98 ? 14.291 -1.833 -10.759 1.00 81.81 98 LEU A C 1
ATOM 760 O O . LEU A 1 98 ? 14.618 -2.548 -9.814 1.00 81.81 98 LEU A O 1
ATOM 764 N N . HIS A 1 99 ? 15.143 -1.505 -11.733 1.00 83.12 99 HIS A N 1
ATOM 765 C CA . HIS A 1 99 ? 16.540 -1.927 -11.773 1.00 83.12 99 HIS A CA 1
ATOM 766 C C . HIS A 1 99 ? 17.367 -1.293 -10.648 1.00 83.12 99 HIS A C 1
ATOM 768 O O . HIS A 1 99 ? 18.097 -1.993 -9.950 1.00 83.12 99 HIS A O 1
ATOM 774 N N . HIS A 1 100 ? 17.225 0.015 -10.421 1.00 80.88 100 HIS A N 1
ATOM 775 C CA . HIS A 1 10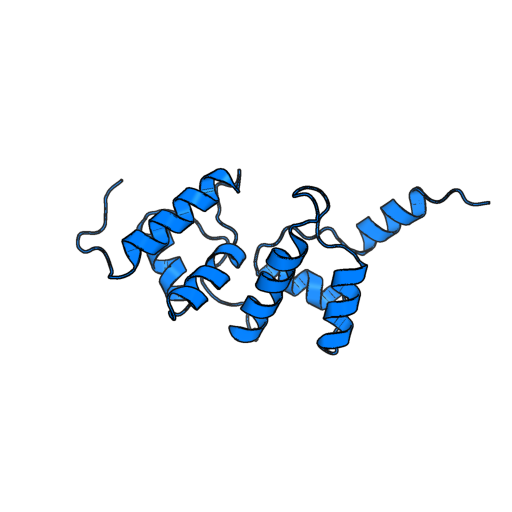0 ? 17.934 0.710 -9.349 1.00 80.88 100 HIS A CA 1
ATOM 776 C C . HIS A 1 100 ? 17.545 0.174 -7.964 1.00 80.88 100 HIS A C 1
ATOM 778 O O . HIS A 1 100 ? 18.414 -0.103 -7.140 1.00 80.88 100 HIS A O 1
ATOM 784 N N . THR A 1 101 ? 16.251 -0.049 -7.719 1.00 80.69 101 THR A N 1
ATOM 785 C CA . THR A 1 101 ? 15.764 -0.653 -6.471 1.00 80.69 101 THR A CA 1
ATOM 786 C C . THR A 1 101 ? 16.243 -2.090 -6.300 1.00 80.69 101 THR A C 1
ATOM 788 O O . THR A 1 101 ? 16.583 -2.478 -5.184 1.00 80.69 101 THR A O 1
ATOM 791 N N . ALA A 1 102 ? 16.305 -2.871 -7.382 1.00 85.25 102 ALA A N 1
ATOM 792 C CA . ALA A 1 102 ? 16.836 -4.229 -7.348 1.00 85.25 102 ALA A CA 1
ATOM 793 C C . ALA A 1 102 ? 18.314 -4.247 -6.920 1.00 85.25 102 ALA A C 1
ATOM 795 O O . ALA A 1 102 ? 18.668 -4.999 -6.017 1.00 85.25 102 ALA A O 1
ATOM 796 N N . LEU A 1 103 ? 19.143 -3.362 -7.488 1.00 84.88 103 LEU A N 1
ATOM 797 C CA . LEU A 1 103 ? 20.556 -3.227 -7.117 1.00 84.88 103 LEU A CA 1
ATOM 798 C C . LEU A 1 103 ? 20.745 -2.773 -5.665 1.00 84.88 103 LEU A C 1
ATOM 800 O O . LEU A 1 103 ? 21.533 -3.364 -4.936 1.00 84.88 103 LEU A O 1
ATOM 804 N N . LEU A 1 104 ? 20.006 -1.750 -5.224 1.00 82.06 104 LEU A N 1
ATOM 805 C CA . LEU A 1 104 ? 20.113 -1.233 -3.853 1.00 82.06 104 LEU A CA 1
ATOM 806 C C . LEU A 1 104 ? 19.736 -2.265 -2.784 1.00 82.06 104 LEU A C 1
ATOM 808 O O . LEU A 1 104 ? 20.199 -2.169 -1.650 1.00 82.06 104 LEU A O 1
ATOM 812 N N . ARG A 1 105 ? 18.863 -3.215 -3.127 1.00 79.81 105 ARG A N 1
ATOM 813 C CA . ARG A 1 105 ? 18.336 -4.229 -2.205 1.00 79.81 105 ARG A CA 1
ATOM 814 C C . ARG A 1 105 ? 18.927 -5.618 -2.430 1.00 79.81 105 ARG A C 1
ATOM 816 O O . ARG A 1 105 ? 18.383 -6.570 -1.879 1.00 79.81 105 ARG A O 1
ATOM 823 N N . ASP A 1 106 ? 19.972 -5.724 -3.251 1.00 85.06 106 ASP A N 1
ATOM 824 C CA . ASP A 1 106 ? 20.604 -6.990 -3.638 1.00 85.06 106 ASP A CA 1
ATOM 825 C C . ASP A 1 106 ? 19.571 -8.067 -4.026 1.00 85.06 106 ASP A C 1
ATOM 827 O O . ASP A 1 106 ? 19.498 -9.170 -3.484 1.00 85.06 106 ASP A O 1
ATOM 831 N N . THR A 1 107 ? 18.654 -7.694 -4.920 1.00 86.69 107 THR A N 1
ATOM 832 C CA . THR A 1 107 ? 17.538 -8.546 -5.332 1.00 86.69 107 THR A CA 1
ATOM 833 C C . THR A 1 107 ? 17.288 -8.460 -6.836 1.00 86.69 107 THR A C 1
ATOM 835 O O . THR A 1 107 ? 18.029 -7.829 -7.584 1.00 86.69 107 THR A O 1
ATOM 838 N N . THR A 1 108 ? 16.239 -9.123 -7.321 1.00 88.31 108 THR A N 1
ATOM 839 C CA . THR A 1 108 ? 15.880 -9.127 -8.747 1.00 88.31 108 THR A CA 1
ATOM 840 C C . THR A 1 108 ? 14.736 -8.162 -9.036 1.00 88.31 108 THR A C 1
ATOM 842 O O . THR A 1 108 ? 13.832 -8.004 -8.216 1.00 88.31 108 THR A O 1
ATOM 845 N N . ILE A 1 109 ? 14.699 -7.597 -10.250 1.00 85.25 109 ILE A N 1
ATOM 846 C CA . ILE A 1 109 ? 13.557 -6.800 -10.741 1.00 85.25 109 ILE A CA 1
ATOM 847 C C . ILE A 1 109 ? 12.241 -7.562 -10.547 1.00 85.25 109 ILE A C 1
ATOM 849 O O . ILE A 1 109 ? 11.269 -7.002 -10.051 1.00 85.25 109 ILE A O 1
ATOM 853 N N . ARG A 1 110 ? 12.221 -8.86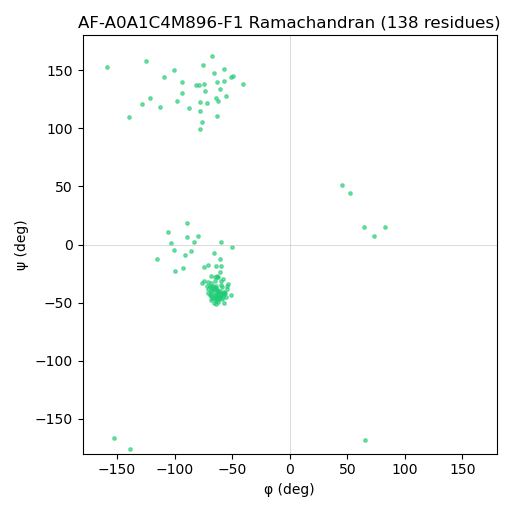4 -10.864 1.00 85.81 110 ARG A N 1
ATOM 854 C CA . ARG A 1 110 ? 11.042 -9.720 -10.672 1.00 85.81 110 ARG A CA 1
ATOM 855 C C . ARG A 1 110 ? 10.571 -9.732 -9.216 1.00 85.81 110 ARG A C 1
ATOM 857 O O . ARG A 1 110 ? 9.371 -9.678 -8.969 1.00 85.81 110 ARG A O 1
ATOM 864 N N . ARG A 1 111 ? 11.500 -9.794 -8.255 1.00 87.38 111 ARG A N 1
ATOM 865 C CA . ARG A 1 111 ? 11.169 -9.764 -6.826 1.00 87.38 111 ARG A CA 1
ATOM 866 C C . ARG A 1 111 ? 10.634 -8.398 -6.403 1.00 87.38 111 ARG A C 1
ATOM 868 O O . ARG A 1 111 ? 9.635 -8.371 -5.697 1.00 87.38 111 ARG A O 1
ATOM 875 N N . VAL A 1 112 ? 11.225 -7.301 -6.882 1.00 86.06 112 VAL A N 1
ATOM 876 C CA . VAL A 1 112 ? 10.724 -5.937 -6.629 1.00 86.06 112 VAL A CA 1
ATOM 877 C C . VAL A 1 112 ? 9.306 -5.767 -7.173 1.00 86.06 112 VAL A C 1
ATOM 879 O O . VAL A 1 112 ? 8.434 -5.276 -6.466 1.00 86.06 112 VAL A O 1
ATOM 882 N N . VAL A 1 113 ? 9.040 -6.227 -8.398 1.00 86.25 113 VAL A N 1
ATOM 883 C CA . VAL A 1 113 ? 7.700 -6.170 -9.001 1.00 86.25 113 VAL A CA 1
ATOM 884 C C . VAL A 1 113 ? 6.688 -6.992 -8.215 1.00 86.25 113 VAL A C 1
ATOM 886 O O . VAL A 1 113 ? 5.590 -6.504 -7.964 1.00 86.25 113 VAL A O 1
ATOM 889 N N . ALA A 1 114 ? 7.048 -8.210 -7.801 1.00 86.62 114 ALA A N 1
ATOM 890 C CA . ALA A 1 114 ? 6.185 -9.023 -6.949 1.00 86.62 114 ALA A CA 1
ATOM 891 C C . ALA A 1 114 ? 5.863 -8.292 -5.636 1.00 86.62 114 ALA A C 1
ATOM 893 O O . ALA A 1 114 ? 4.699 -8.149 -5.294 1.00 86.62 114 ALA A O 1
ATOM 894 N N . GLN A 1 115 ? 6.873 -7.724 -4.973 1.00 87.56 115 GLN A N 1
ATOM 895 C CA . GLN A 1 115 ? 6.691 -6.965 -3.734 1.00 87.56 115 GLN A CA 1
ATOM 896 C C . GLN A 1 115 ? 5.812 -5.722 -3.914 1.00 87.56 115 GLN A C 1
ATOM 898 O O . GLN A 1 115 ? 4.978 -5.437 -3.064 1.00 87.56 115 GLN A O 1
ATOM 903 N N . LEU A 1 116 ? 5.970 -4.979 -5.011 1.00 86.19 116 LEU A N 1
ATOM 904 C CA . LEU A 1 116 ? 5.112 -3.833 -5.308 1.00 86.19 116 LEU A CA 1
ATOM 905 C C . LEU A 1 116 ? 3.660 -4.279 -5.549 1.00 86.19 116 LEU A C 1
ATOM 907 O O . LEU A 1 116 ? 2.735 -3.682 -5.001 1.00 86.19 116 LEU A O 1
ATOM 911 N N . ARG A 1 117 ? 3.449 -5.361 -6.305 1.00 86.62 117 ARG A N 1
ATOM 912 C CA . ARG A 1 117 ? 2.111 -5.936 -6.518 1.00 86.62 117 ARG A CA 1
ATOM 913 C C . ARG A 1 117 ? 1.480 -6.428 -5.215 1.00 86.62 117 ARG A C 1
ATOM 915 O O . ARG A 1 117 ? 0.306 -6.157 -4.993 1.00 86.62 117 ARG A O 1
ATOM 922 N N . ASP A 1 118 ? 2.258 -7.052 -4.332 1.00 88.44 118 ASP A N 1
ATOM 923 C CA . ASP A 1 118 ? 1.798 -7.496 -3.007 1.00 88.44 118 ASP A CA 1
ATOM 924 C C . ASP A 1 118 ? 1.361 -6.317 -2.115 1.00 88.44 118 ASP A C 1
ATOM 926 O O . ASP A 1 118 ? 0.484 -6.466 -1.266 1.00 88.44 118 ASP A O 1
ATOM 930 N N . LEU A 1 119 ? 1.932 -5.123 -2.324 1.00 87.00 119 LEU A N 1
ATOM 931 C CA . LEU A 1 119 ? 1.510 -3.872 -1.678 1.00 87.00 119 LEU A CA 1
ATOM 932 C C . LEU A 1 119 ? 0.315 -3.196 -2.385 1.00 87.00 119 LEU A C 1
ATOM 934 O O . LEU A 1 119 ? -0.118 -2.113 -1.989 1.00 87.00 119 LEU A O 1
ATOM 938 N N . GLY A 1 120 ? -0.233 -3.806 -3.436 1.00 83.50 120 GLY A N 1
ATOM 939 C CA . GLY A 1 120 ? -1.368 -3.286 -4.196 1.00 83.50 120 GLY A CA 1
ATOM 940 C C . GLY A 1 120 ? -0.996 -2.254 -5.262 1.00 83.50 120 GLY A C 1
ATOM 941 O O . GLY A 1 120 ? -1.870 -1.538 -5.743 1.00 83.50 120 GLY A O 1
ATOM 942 N N . PHE A 1 121 ? 0.278 -2.122 -5.636 1.00 81.19 121 PHE A N 1
ATOM 943 C CA . PHE A 1 121 ? 0.647 -1.301 -6.788 1.00 81.19 121 PHE A CA 1
ATOM 944 C C . PHE A 1 121 ? 0.288 -1.992 -8.107 1.00 81.19 121 PHE A C 1
ATOM 946 O O . PHE A 1 121 ? 0.578 -3.173 -8.314 1.00 81.19 121 PHE A O 1
ATOM 953 N N . THR A 1 122 ? -0.245 -1.224 -9.056 1.00 76.19 122 THR A N 1
ATOM 954 C CA . THR A 1 122 ? -0.407 -1.683 -10.438 1.00 76.19 122 THR A CA 1
ATOM 955 C C . THR A 1 122 ? 0.938 -1.604 -11.153 1.00 76.19 122 THR A C 1
ATOM 957 O O . THR A 1 122 ? 1.360 -0.539 -11.599 1.00 76.19 122 THR A O 1
ATOM 960 N N . VAL A 1 123 ? 1.628 -2.740 -11.254 1.00 72.69 123 VAL A N 1
ATOM 961 C CA . VAL A 1 123 ? 2.918 -2.834 -11.950 1.00 72.69 123 VAL A CA 1
ATOM 962 C C . VAL A 1 123 ? 2.769 -3.691 -13.210 1.00 72.69 123 VAL A C 1
ATOM 964 O O . VAL A 1 123 ? 2.441 -4.878 -13.075 1.00 72.69 123 VAL A O 1
ATOM 967 N N . PRO A 1 124 ? 3.018 -3.146 -14.418 1.00 67.56 124 PRO A N 1
ATOM 968 C CA . PRO A 1 124 ? 3.074 -3.930 -15.654 1.00 67.56 124 PRO A CA 1
ATOM 969 C C . PRO A 1 124 ? 4.117 -5.049 -15.559 1.00 67.56 124 PRO A C 1
ATOM 971 O O . PRO A 1 124 ? 5.093 -4.923 -14.817 1.00 67.56 124 PRO A O 1
ATOM 974 N N . ASP A 1 125 ? 3.930 -6.164 -16.272 1.00 68.75 125 ASP A N 1
ATOM 975 C CA . ASP A 1 125 ? 4.976 -7.189 -16.328 1.00 68.75 125 ASP A CA 1
ATOM 976 C C . ASP A 1 125 ? 6.220 -6.604 -17.022 1.00 68.75 125 ASP A C 1
ATOM 978 O O . ASP A 1 125 ? 6.106 -6.104 -18.142 1.00 68.75 125 ASP A O 1
ATOM 982 N N . PRO A 1 126 ? 7.415 -6.656 -16.405 1.00 66.19 126 PRO A N 1
ATOM 983 C CA . PRO A 1 126 ? 8.642 -6.180 -17.035 1.00 66.19 126 PRO A CA 1
ATOM 984 C C . PRO A 1 126 ? 8.898 -6.794 -18.411 1.00 66.19 126 PRO A C 1
ATOM 986 O O . PRO A 1 126 ? 9.444 -6.118 -19.280 1.00 66.19 126 PRO A O 1
ATOM 989 N N . ALA A 1 127 ? 8.509 -8.056 -18.621 1.00 67.75 127 ALA A N 1
ATOM 990 C CA . ALA A 1 127 ? 8.639 -8.719 -19.910 1.00 67.75 127 ALA A CA 1
ATOM 991 C C . ALA A 1 127 ? 7.688 -8.112 -20.950 1.00 67.75 127 ALA A C 1
ATOM 993 O O . ALA A 1 127 ? 8.076 -7.965 -22.108 1.00 67.75 127 ALA A O 1
ATOM 994 N N . ASP A 1 128 ? 6.482 -7.712 -20.546 1.00 68.88 128 ASP A N 1
ATOM 995 C CA . ASP A 1 128 ? 5.531 -7.014 -21.415 1.00 68.88 128 ASP A CA 1
ATOM 996 C C . ASP A 1 128 ? 6.030 -5.606 -21.743 1.00 68.88 128 ASP A C 1
ATOM 998 O O . ASP A 1 128 ? 6.029 -5.218 -22.910 1.00 68.88 128 ASP A O 1
ATOM 1002 N N . THR A 1 129 ? 6.553 -4.877 -20.752 1.00 67.44 129 THR A N 1
ATOM 1003 C CA . THR A 1 129 ? 7.175 -3.561 -20.955 1.00 67.44 129 THR A CA 1
ATOM 1004 C C . THR A 1 129 ? 8.358 -3.651 -21.917 1.00 67.44 129 THR A C 1
ATOM 1006 O O . THR A 1 129 ? 8.482 -2.830 -22.826 1.00 67.44 129 THR A O 1
ATOM 1009 N N . LEU A 1 130 ? 9.211 -4.669 -21.764 1.00 65.81 130 LEU A N 1
ATOM 1010 C CA . LEU A 1 130 ? 10.357 -4.888 -22.642 1.00 65.81 130 LEU A CA 1
ATOM 1011 C C . LEU A 1 130 ? 9.918 -5.292 -24.055 1.00 65.81 130 LEU A C 1
ATOM 1013 O O . LEU A 1 130 ? 10.431 -4.734 -25.018 1.00 65.81 130 LEU A O 1
ATOM 1017 N N . ARG A 1 131 ? 8.948 -6.206 -24.204 1.00 65.31 131 ARG A N 1
ATOM 1018 C CA . ARG A 1 131 ? 8.404 -6.587 -25.521 1.00 65.31 131 ARG A CA 1
ATOM 1019 C C . ARG A 1 131 ? 7.744 -5.403 -26.225 1.00 65.31 131 ARG A C 1
ATOM 1021 O O . ARG A 1 131 ? 7.981 -5.211 -27.412 1.00 65.31 131 ARG A O 1
ATOM 1028 N N . ALA A 1 132 ? 6.972 -4.588 -25.509 1.00 67.38 132 ALA A N 1
ATOM 1029 C CA . ALA A 1 132 ? 6.347 -3.387 -26.057 1.00 67.38 132 ALA A CA 1
ATOM 1030 C C . ALA A 1 132 ? 7.384 -2.329 -26.467 1.00 67.38 132 ALA A C 1
ATOM 1032 O O . ALA A 1 132 ? 7.233 -1.688 -27.506 1.00 67.38 132 ALA A O 1
ATOM 1033 N N . ALA A 1 133 ? 8.450 -2.160 -25.679 1.00 65.00 133 ALA A N 1
ATOM 1034 C CA . ALA A 1 133 ? 9.549 -1.261 -26.015 1.00 65.00 133 ALA A CA 1
ATOM 1035 C C . ALA A 1 133 ? 10.336 -1.759 -27.237 1.00 65.00 133 ALA A C 1
ATOM 1037 O O . ALA A 1 133 ? 10.570 -0.986 -28.160 1.00 65.00 133 ALA A O 1
ATOM 1038 N N . LEU A 1 134 ? 10.686 -3.048 -27.282 1.00 67.56 134 LEU A N 1
ATOM 1039 C CA . LEU A 1 134 ? 11.411 -3.658 -28.401 1.00 67.56 134 LEU A CA 1
ATOM 1040 C C . LEU A 1 134 ? 10.594 -3.642 -29.697 1.00 67.56 134 LEU A C 1
ATOM 1042 O O . LEU A 1 134 ? 11.147 -3.348 -30.747 1.00 67.56 134 LEU A O 1
ATOM 1046 N N . ALA A 1 135 ? 9.279 -3.870 -29.634 1.00 71.44 135 ALA A N 1
ATOM 1047 C CA . ALA A 1 135 ? 8.392 -3.784 -30.798 1.00 71.44 135 ALA A CA 1
ATOM 1048 C C . ALA A 1 135 ? 8.291 -2.366 -31.393 1.00 71.44 135 ALA A C 1
ATOM 1050 O O . ALA A 1 135 ? 7.869 -2.203 -32.535 1.00 71.44 135 ALA A O 1
ATOM 1051 N N . ARG A 1 136 ? 8.662 -1.333 -30.625 1.00 66.06 136 ARG A N 1
ATOM 1052 C CA . ARG A 1 136 ? 8.711 0.067 -31.070 1.00 66.06 136 ARG A CA 1
ATOM 1053 C C . ARG A 1 136 ? 10.070 0.473 -31.645 1.00 66.06 136 ARG A C 1
ATOM 1055 O O . ARG A 1 136 ? 10.169 1.569 -32.192 1.00 66.06 136 ARG A O 1
ATOM 1062 N N . VAL A 1 137 ? 11.100 -0.368 -31.528 1.00 61.03 137 VAL A N 1
ATOM 1063 C CA . V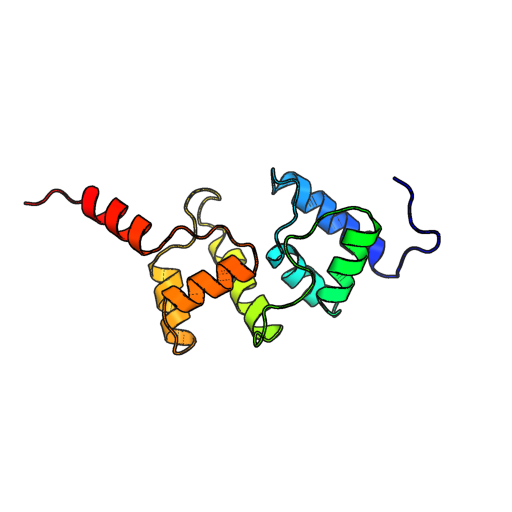AL A 1 137 ? 12.405 -0.128 -32.153 1.00 61.03 137 VAL A CA 1
ATOM 1064 C C . VAL A 1 137 ? 12.356 -0.703 -33.570 1.00 61.03 137 VAL A C 1
ATOM 1066 O O . VAL A 1 137 ? 12.171 -1.912 -33.715 1.00 61.03 137 VAL A O 1
ATOM 1069 N N . PRO A 1 138 ? 12.508 0.114 -34.627 1.00 52.16 138 PRO A N 1
ATOM 1070 C CA . PRO A 1 138 ? 12.636 -0.417 -35.974 1.00 52.16 138 PRO A CA 1
ATOM 1071 C C . PRO A 1 138 ? 13.902 -1.273 -36.028 1.00 52.16 138 PRO A C 1
ATOM 1073 O O . PRO A 1 138 ? 14.988 -0.789 -35.706 1.00 52.16 138 PRO A O 1
ATOM 1076 N N . SER A 1 139 ? 13.778 -2.541 -36.413 1.00 57.44 139 SER A N 1
ATOM 1077 C CA . SER A 1 139 ? 14.933 -3.339 -36.824 1.00 57.44 139 SER A CA 1
ATOM 1078 C C . SER A 1 139 ? 15.521 -2.696 -38.080 1.00 57.44 139 SER A C 1
ATOM 1080 O O . SER A 1 139 ? 14.854 -2.678 -39.116 1.00 57.44 139 SER A O 1
ATOM 1082 N N . ALA A 1 140 ? 16.710 -2.109 -37.937 1.00 46.56 140 ALA A N 1
ATOM 1083 C CA . ALA A 1 140 ? 17.529 -1.612 -39.039 1.00 46.56 140 ALA A CA 1
ATOM 1084 C C . ALA A 1 140 ? 18.183 -2.770 -39.801 1.00 46.56 140 ALA A C 1
ATOM 1086 O O . ALA A 1 140 ? 18.522 -3.782 -39.142 1.00 46.56 140 ALA A O 1
#

Secondary structure (DSSP, 8-state):
----SS--TTHHHHHHHHHHHHTT--SSEE-GGGHHHHHHHHTS-HHHHHHHHHHTT-EES-SSPPTT--HHHHHHHHHHHHHHTTS-TTS-S-HHHHHHHHHHTTS-HHHHHHHHHHTT-----HHHHHHHHHHTS---

Foldseek 3Di:
DPDPPDDDPCLVVLVVLVVVVVVVDPDQEAQQLSLLVVCVVVVHFSLVSLVSCVVVVRHYPDRHAPPPDDSVNSNVLSVVCVVVVVPPPPPADDPVNLVVVCVVVVHHSVVSQVNCVSSVGDHDDVVVVVVVVVVPDDDD

Solvent-accessible surface area (backbone atoms only — not comparable to full-atom values): 8424 Å² total; per-residue (Å²): 132,83,73,67,98,69,79,56,97,57,44,68,61,53,52,52,53,50,54,62,41,56,79,73,41,98,56,90,48,44,41,37,51,69,46,43,63,51,20,60,76,69,72,47,60,50,40,58,55,39,51,52,42,44,70,70,71,44,45,56,72,50,66,63,73,57,91,97,52,50,69,69,57,53,38,53,58,45,50,52,50,65,73,49,61,84,54,59,100,81,70,56,75,53,68,68,56,43,48,52,54,12,62,78,64,78,52,46,46,70,55,52,50,50,53,40,40,73,35,46,44,79,63,74,57,68,68,57,55,48,50,57,53,54,74,70,51,80,86,128

Radius of gyration: 17.26 Å; Cα contacts (8 Å, |Δi|>4): 119; chains: 1; bounding box: 44×25×59 Å